Protein AF-A0A8S3FNJ9-F1 (afdb_monomer)

Radius of gyration: 20.3 Å; Cα contacts (8 Å, |Δi|>4): 92; chains: 1; bounding box: 41×47×55 Å

Foldseek 3Di:
DVVLVVCVVPLPDAEEEEAADPVCVVVLVPRPSRDPVRHHYHYPVCVVVVLVVVCVVPPCSSVLVVLQDDQADPPDPDVPDDPVVVVVSVSSNHYDDDDDDDCCCVPVNDDPVVVD

Secondary structure (DSSP, 8-state):
-HHHHHHHH-TT---EEEESSGGGHHHHHTSTT--TTT-EEEEHHHHHHHHHHHHHHSTTHHHHHHHHTS--------TT--HHHHHHHHHHT------PPPTHHHHT--SHHHH-

pLDDT: mean 91.87, std 7.42, range [63.56, 98.06]

InterPro domains:
  IPR003929 Calcium-activated potassium channel BK, alpha subunit [PF03493] (39-107)
  IPR047871 Calcium-activated potassium channel slowpoke-like [PTHR10027] (1-116)

Organism: NCBI:txid392030

Sequence (116 aa):
MRVISIKNYHSDAKIIVQLLQYHNKMHLMNIPAWNNNTDEAVCIAELKLGLIAESCLNPGFSTMIANIFAMRSDTEDSPDRSMWLKEYLRGASLEMYTETLSNYFVHDLKNFSDAA

Structure (mmCIF, N/CA/C/O backbone):
data_AF-A0A8S3FNJ9-F1
#
_entry.id   AF-A0A8S3FNJ9-F1
#
loop_
_atom_site.group_PDB
_atom_site.id
_atom_site.type_symbol
_atom_site.label_atom_id
_atom_site.label_alt_id
_atom_site.label_comp_id
_atom_site.label_asym_id
_atom_site.label_entity_id
_atom_site.label_seq_id
_atom_site.pdbx_PDB_ins_code
_atom_site.Cartn_x
_atom_site.Cartn_y
_atom_site.Cartn_z
_atom_site.occupancy
_atom_site.B_iso_or_equiv
_atom_site.auth_seq_id
_atom_site.auth_comp_id
_atom_site.auth_asym_id
_atom_site.auth_atom_id
_atom_site.pdbx_PDB_model_num
ATOM 1 N N . MET A 1 1 ? -10.115 17.343 12.583 1.00 85.25 1 MET A N 1
ATOM 2 C CA . MET A 1 1 ? -11.531 17.537 12.980 1.00 85.25 1 MET A CA 1
ATOM 3 C C . MET A 1 1 ? -12.473 16.454 12.454 1.00 85.25 1 MET A C 1
ATOM 5 O O . MET A 1 1 ? -13.172 15.886 13.273 1.00 85.25 1 MET A O 1
ATOM 9 N N . ARG A 1 2 ? -12.472 16.092 11.156 1.00 96.00 2 ARG A N 1
ATOM 10 C CA . ARG A 1 2 ? -13.397 15.064 10.613 1.00 96.00 2 ARG A CA 1
ATOM 11 C C . ARG A 1 2 ? -13.290 13.686 11.284 1.00 96.00 2 ARG A C 1
ATOM 13 O O . ARG A 1 2 ? -14.311 13.101 11.614 1.00 96.00 2 ARG A O 1
ATOM 20 N N . VAL A 1 3 ? -12.067 13.207 11.531 1.00 96.44 3 VAL A N 1
ATOM 21 C CA . VAL A 1 3 ? -11.822 11.910 12.196 1.00 96.44 3 VAL A CA 1
ATOM 22 C C . VAL A 1 3 ? -12.489 11.853 13.575 1.00 96.44 3 VAL A C 1
ATOM 24 O O . VAL A 1 3 ? -13.174 10.887 13.878 1.00 96.44 3 VAL A O 1
ATOM 27 N N . ILE A 1 4 ? -12.360 12.923 14.368 1.00 96.19 4 ILE A N 1
ATOM 28 C CA . ILE A 1 4 ? -12.970 13.032 15.702 1.00 96.19 4 ILE A CA 1
ATOM 29 C C . ILE A 1 4 ? -14.494 12.942 15.599 1.00 96.19 4 ILE A C 1
ATOM 31 O O . ILE A 1 4 ? -15.112 12.186 16.335 1.00 96.19 4 ILE A O 1
ATOM 35 N N . SER A 1 5 ? -15.106 13.672 14.661 1.00 96.88 5 SER A N 1
ATOM 36 C CA . SER A 1 5 ? -16.560 13.644 14.469 1.00 96.88 5 SER A CA 1
ATOM 37 C C . SER A 1 5 ? -17.082 12.244 14.135 1.00 96.88 5 SER A C 1
ATOM 39 O O . SER A 1 5 ? -18.091 11.830 14.695 1.00 96.88 5 SER A O 1
ATOM 41 N N . ILE A 1 6 ? -16.385 11.506 13.262 1.00 96.62 6 ILE A N 1
ATOM 42 C CA . ILE A 1 6 ? -16.775 10.141 12.879 1.00 96.62 6 ILE A CA 1
ATOM 43 C C . ILE A 1 6 ? -16.609 9.188 14.066 1.00 96.62 6 ILE A C 1
ATOM 45 O O . ILE A 1 6 ? -17.551 8.481 14.405 1.00 96.62 6 ILE A O 1
ATOM 49 N N . LYS A 1 7 ? -15.452 9.213 14.739 1.00 95.62 7 LYS A N 1
ATOM 50 C CA . LYS A 1 7 ? -15.176 8.339 15.889 1.00 95.62 7 LYS A CA 1
ATOM 51 C C . LYS A 1 7 ? -16.072 8.618 17.097 1.00 95.62 7 LYS A C 1
ATOM 53 O O . LYS A 1 7 ? -16.379 7.693 17.837 1.00 95.62 7 LYS A O 1
ATOM 58 N N . ASN A 1 8 ? -16.523 9.860 17.278 1.00 95.88 8 ASN A N 1
ATOM 59 C CA . ASN A 1 8 ? -17.497 10.208 18.315 1.00 95.88 8 ASN A CA 1
ATOM 60 C C . ASN A 1 8 ? -18.901 9.667 18.010 1.00 95.88 8 ASN A C 1
ATOM 62 O O . ASN A 1 8 ? -19.651 9.395 18.940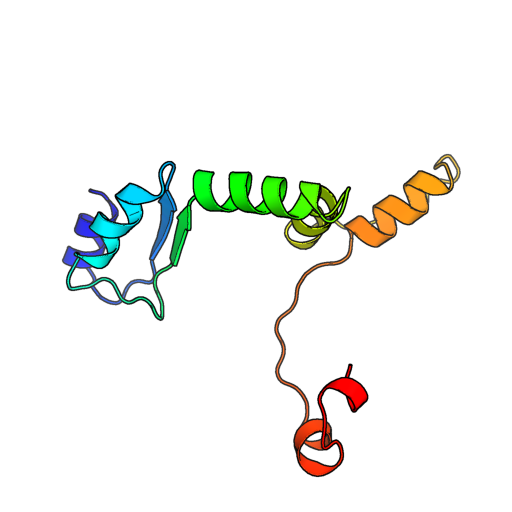 1.00 95.88 8 ASN A O 1
ATOM 66 N N . TYR A 1 9 ? -19.270 9.544 16.730 1.00 96.94 9 TYR A N 1
ATOM 67 C CA . TYR A 1 9 ? -20.551 8.958 16.329 1.00 96.94 9 TYR A CA 1
ATOM 68 C C . TYR A 1 9 ? -20.503 7.423 16.335 1.00 96.94 9 TYR A C 1
ATOM 70 O O . TYR A 1 9 ? -21.442 6.781 16.795 1.00 96.94 9 TYR A O 1
ATOM 78 N N . HIS A 1 10 ? -19.408 6.839 15.840 1.00 95.81 10 HIS A N 1
ATOM 79 C CA . HIS A 1 10 ? -19.196 5.395 15.778 1.00 95.81 10 HIS A CA 1
ATOM 80 C C . HIS A 1 10 ? -17.706 5.062 15.965 1.00 95.81 10 HIS A C 1
ATOM 82 O O . HIS A 1 10 ? -16.903 5.198 15.035 1.00 95.81 10 HIS A O 1
ATOM 88 N N . SER A 1 11 ? -17.330 4.612 17.166 1.00 94.44 11 SER A N 1
ATOM 89 C CA . SER A 1 11 ? -15.931 4.354 17.553 1.00 94.44 11 SER A CA 1
ATOM 90 C C . SER A 1 11 ? -15.255 3.278 16.705 1.00 94.44 11 SER A C 1
ATOM 92 O O . SER A 1 11 ? -14.079 3.402 16.361 1.00 94.44 11 SER A O 1
ATOM 94 N N . ASP A 1 12 ? -16.015 2.263 16.300 1.00 94.88 12 ASP A N 1
ATOM 95 C CA . ASP A 1 12 ? -15.468 1.048 15.687 1.00 94.88 12 ASP A CA 1
ATOM 96 C C . ASP A 1 12 ? -15.344 1.167 14.160 1.00 94.88 12 ASP A C 1
ATOM 98 O O . ASP A 1 12 ? -14.963 0.222 13.473 1.00 94.88 12 ASP A O 1
ATOM 102 N N . ALA A 1 13 ? -15.676 2.333 13.593 1.00 94.75 13 ALA A N 1
ATOM 103 C CA . ALA A 1 13 ? -15.559 2.555 12.157 1.00 94.75 13 ALA A CA 1
ATOM 104 C C . ALA A 1 13 ? -14.077 2.580 11.755 1.00 94.75 13 ALA A C 1
ATOM 106 O O . ALA A 1 13 ? -13.314 3.360 12.327 1.00 94.75 13 ALA A O 1
ATOM 107 N N . LYS A 1 14 ? -13.677 1.782 10.754 1.00 96.25 14 LYS A N 1
ATOM 108 C CA . LYS A 1 14 ? -12.325 1.843 10.173 1.00 96.25 14 LYS A CA 1
ATOM 109 C C . LYS A 1 14 ? -12.134 3.180 9.457 1.00 96.25 14 LYS A C 1
ATOM 111 O O . LYS A 1 14 ? -12.901 3.514 8.552 1.00 96.25 14 LYS A O 1
ATOM 116 N N . ILE A 1 15 ? -11.099 3.927 9.833 1.00 96.81 15 ILE A N 1
ATOM 117 C CA . ILE A 1 15 ? -10.761 5.207 9.203 1.00 96.81 15 ILE A CA 1
ATOM 118 C C . ILE A 1 15 ? -9.386 5.121 8.547 1.00 96.81 15 ILE A C 1
ATOM 120 O O . ILE A 1 15 ? -8.386 4.881 9.214 1.00 96.81 15 ILE A O 1
ATOM 124 N N . ILE A 1 16 ? -9.340 5.407 7.246 1.00 97.12 16 ILE A N 1
ATOM 125 C CA . ILE A 1 16 ? -8.101 5.677 6.512 1.00 97.12 16 ILE A CA 1
ATOM 126 C C . ILE A 1 16 ? -8.068 7.174 6.206 1.00 97.12 16 ILE A C 1
ATOM 128 O O . ILE A 1 16 ? -9.008 7.713 5.616 1.00 97.12 16 ILE A O 1
ATOM 132 N N . VAL A 1 17 ? -7.015 7.870 6.632 1.00 96.94 17 VAL A N 1
ATOM 133 C CA . VAL A 1 17 ? -6.900 9.326 6.481 1.00 96.94 17 VAL A CA 1
ATOM 134 C C . VAL A 1 17 ? -5.566 9.726 5.872 1.00 96.94 17 VAL A C 1
ATOM 136 O O . VAL A 1 17 ? -4.511 9.229 6.254 1.00 96.94 17 VAL A O 1
ATOM 139 N N . GLN A 1 18 ? -5.616 10.682 4.949 1.00 97.56 18 GLN A N 1
ATOM 140 C CA . GLN A 1 18 ? -4.431 11.287 4.363 1.00 97.56 18 GLN A CA 1
ATOM 141 C C . GLN A 1 18 ? -3.963 12.490 5.193 1.00 97.56 18 GLN A C 1
ATOM 143 O O . GLN A 1 18 ? -4.732 13.418 5.456 1.00 97.56 18 GLN A O 1
ATOM 148 N N . LEU A 1 19 ? -2.681 12.504 5.556 1.00 97.12 19 LEU A N 1
ATOM 149 C CA . LEU A 1 19 ? -2.020 13.615 6.241 1.00 97.12 19 LEU A CA 1
ATOM 150 C C . LEU A 1 19 ? -0.977 14.269 5.335 1.00 97.12 19 LEU A C 1
ATOM 152 O O . LEU A 1 19 ? -0.248 13.589 4.619 1.00 97.12 19 LEU A O 1
ATOM 156 N N . LEU A 1 20 ? -0.853 15.594 5.406 1.00 96.94 20 LEU A N 1
ATOM 157 C CA . LEU A 1 20 ? 0.179 16.321 4.655 1.00 96.94 20 LEU A CA 1
ATOM 158 C C . LEU A 1 20 ? 1.504 16.418 5.411 1.00 96.94 20 LEU A C 1
ATOM 160 O O . LEU A 1 20 ? 2.558 16.371 4.793 1.00 96.94 20 LEU A O 1
ATOM 164 N N . GLN A 1 21 ? 1.461 16.545 6.737 1.00 95.94 21 GLN A N 1
ATOM 165 C CA . GLN A 1 21 ? 2.643 16.721 7.580 1.00 95.94 21 GLN A CA 1
ATOM 166 C C . GLN A 1 21 ? 2.693 15.628 8.644 1.00 95.94 21 GLN A C 1
ATOM 168 O O . GLN A 1 21 ? 1.667 15.299 9.240 1.00 95.94 21 GLN A O 1
ATOM 173 N N . TYR A 1 22 ? 3.892 15.102 8.897 1.00 96.31 22 TYR A N 1
ATOM 174 C CA . TYR A 1 22 ? 4.098 13.969 9.799 1.00 96.31 22 TYR A CA 1
ATOM 175 C C . TYR A 1 22 ? 3.716 14.279 11.250 1.00 96.31 22 TYR A C 1
ATOM 177 O O . TYR A 1 22 ? 3.050 13.474 11.893 1.00 96.31 22 TYR A O 1
ATOM 185 N N . HIS A 1 23 ? 4.045 15.475 11.754 1.00 96.12 23 HIS A N 1
ATOM 186 C CA . HIS A 1 23 ? 3.739 15.845 13.140 1.00 96.12 23 HIS A CA 1
ATOM 187 C C . HIS A 1 23 ? 2.235 15.789 13.445 1.00 96.12 23 HIS A C 1
ATOM 189 O O . HIS A 1 23 ? 1.859 15.442 14.555 1.00 96.12 23 HIS A O 1
ATOM 195 N N . ASN A 1 24 ? 1.357 16.002 12.458 1.00 94.88 24 ASN A N 1
ATOM 196 C CA . ASN A 1 24 ? -0.092 15.925 12.667 1.00 94.88 24 ASN A CA 1
ATOM 197 C C . ASN A 1 24 ? -0.595 14.508 12.987 1.00 94.88 24 ASN A C 1
ATOM 199 O O . ASN A 1 24 ? -1.694 14.362 13.525 1.00 94.88 24 ASN A O 1
ATOM 203 N N . LYS A 1 25 ? 0.200 13.466 12.708 1.00 94.44 25 LYS A N 1
ATOM 204 C CA . LYS A 1 25 ? -0.112 12.070 13.053 1.00 94.44 25 LYS A CA 1
ATOM 205 C C . LYS A 1 25 ? -0.281 11.894 14.565 1.00 94.44 25 LYS A C 1
ATOM 207 O O . LYS A 1 25 ? -1.142 11.129 14.992 1.00 94.44 25 LYS A O 1
ATOM 212 N N . MET A 1 26 ? 0.442 12.677 15.375 1.00 94.94 26 MET A N 1
ATOM 213 C CA . MET A 1 26 ? 0.316 12.654 16.838 1.00 94.94 26 MET A CA 1
ATOM 214 C C . MET A 1 26 ? -1.091 13.023 17.320 1.00 94.94 26 MET A C 1
ATOM 216 O O . MET A 1 26 ? -1.580 12.461 18.293 1.00 94.94 26 MET A O 1
ATOM 220 N N . HIS A 1 27 ? -1.780 13.925 16.615 1.00 94.69 27 HIS A N 1
ATOM 221 C CA . HIS A 1 27 ? -3.133 14.330 16.987 1.00 94.69 27 HIS A CA 1
ATOM 222 C C . HIS A 1 27 ? -4.153 13.207 16.790 1.00 94.69 27 HIS A C 1
ATOM 224 O O . HIS A 1 27 ? -5.150 13.185 17.504 1.00 94.69 27 HIS A O 1
ATOM 230 N N . LEU A 1 28 ? -3.913 12.287 15.848 1.00 94.62 28 LEU A N 1
ATOM 231 C CA . LEU A 1 28 ? -4.769 11.117 15.640 1.00 94.62 28 LEU A CA 1
ATOM 232 C C . LEU A 1 28 ? -4.555 10.072 16.732 1.00 94.62 28 LEU A C 1
ATOM 234 O O . LEU A 1 28 ? -5.528 9.573 17.282 1.00 94.62 28 LEU A O 1
ATOM 238 N N . MET A 1 29 ? -3.295 9.818 17.101 1.00 92.31 29 MET A N 1
ATOM 239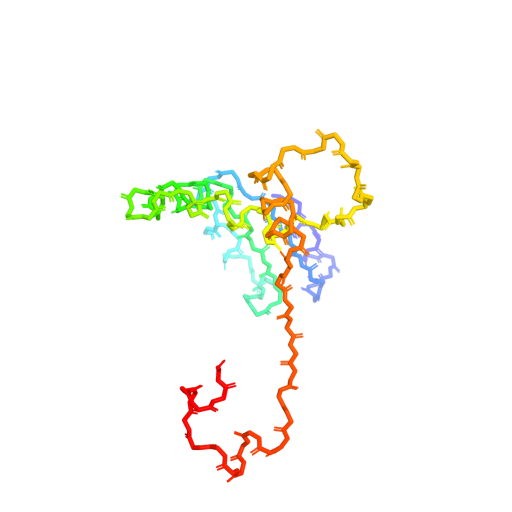 C CA . MET A 1 29 ? -2.941 8.864 18.161 1.00 92.31 29 MET A CA 1
ATOM 240 C C . MET A 1 29 ? -3.486 9.267 19.538 1.00 92.31 29 MET A C 1
ATOM 242 O O . MET A 1 29 ? -3.690 8.414 20.393 1.00 92.31 29 MET A O 1
ATOM 246 N N . ASN A 1 30 ? -3.757 10.557 19.745 1.00 94.75 30 ASN A N 1
ATOM 247 C CA . ASN A 1 30 ? -4.350 11.067 20.981 1.00 94.75 30 ASN A CA 1
ATOM 248 C C . ASN A 1 30 ? -5.886 10.945 21.028 1.00 94.75 30 ASN A C 1
ATOM 250 O O . ASN A 1 30 ? -6.484 11.286 22.048 1.00 94.75 30 ASN A O 1
ATOM 254 N N . ILE A 1 31 ? -6.551 10.515 19.949 1.00 95.00 31 ILE A N 1
ATOM 255 C CA . ILE A 1 31 ? -8.002 10.292 19.952 1.00 95.00 31 ILE A CA 1
ATOM 256 C C . ILE A 1 31 ? -8.274 8.962 20.677 1.00 95.00 31 ILE A C 1
ATOM 258 O O . ILE A 1 31 ? -7.800 7.933 20.206 1.00 95.00 31 ILE A O 1
ATOM 262 N N . PRO A 1 32 ? -9.073 8.924 21.762 1.00 94.19 32 PRO A N 1
ATOM 263 C CA . PRO A 1 32 ? -9.269 7.696 22.546 1.00 94.19 32 PRO A CA 1
ATOM 264 C C . PRO A 1 32 ? -9.855 6.519 21.753 1.00 94.19 32 PRO A C 1
ATOM 266 O O . PRO A 1 32 ? -9.559 5.367 22.039 1.00 94.19 32 PRO A O 1
ATOM 269 N N . ALA A 1 33 ? -10.691 6.814 20.756 1.00 94.88 33 ALA A N 1
ATOM 270 C CA . ALA A 1 33 ? -11.328 5.828 19.884 1.00 94.88 33 ALA A CA 1
ATOM 271 C C . ALA A 1 33 ? -10.496 5.480 18.630 1.00 94.88 33 ALA A C 1
ATOM 273 O O . ALA A 1 33 ? -10.997 4.810 17.727 1.00 94.88 33 ALA A O 1
ATOM 274 N N . TRP A 1 34 ? -9.259 5.972 18.522 1.00 95.19 34 TRP A N 1
ATOM 275 C CA . TRP A 1 34 ? -8.349 5.607 17.438 1.00 95.19 34 TRP A CA 1
ATOM 276 C C . TRP A 1 34 ? -7.659 4.280 17.752 1.00 95.19 34 TRP A C 1
ATOM 278 O O . TRP A 1 34 ? -7.016 4.136 18.792 1.00 95.19 34 TRP A O 1
ATOM 288 N N . ASN A 1 35 ? -7.765 3.317 16.839 1.00 94.06 35 ASN A N 1
ATOM 289 C CA . ASN A 1 35 ? -7.174 1.995 16.995 1.00 94.06 35 ASN A CA 1
ATOM 290 C C . ASN A 1 35 ? -6.109 1.756 15.920 1.00 94.06 35 ASN A C 1
ATOM 292 O O . ASN A 1 35 ? -6.432 1.597 14.748 1.00 94.06 35 ASN A O 1
ATOM 296 N N . ASN A 1 36 ? -4.841 1.651 16.328 1.00 89.25 36 ASN A N 1
ATOM 297 C CA . ASN A 1 36 ? -3.702 1.467 15.419 1.00 89.25 36 ASN A CA 1
ATOM 298 C C . ASN A 1 36 ? -3.714 0.139 14.643 1.00 89.25 36 ASN A C 1
ATOM 300 O O . ASN A 1 36 ? -2.978 0.011 13.670 1.00 89.25 36 ASN A O 1
ATOM 304 N N . ASN A 1 37 ? -4.516 -0.843 15.062 1.00 89.81 37 ASN A N 1
ATOM 305 C CA . ASN A 1 37 ? -4.631 -2.114 14.347 1.00 89.81 37 ASN A CA 1
ATOM 306 C C . ASN A 1 37 ? -5.605 -2.025 13.164 1.00 89.81 37 ASN A C 1
ATOM 308 O O . ASN A 1 37 ? -5.546 -2.856 12.262 1.00 89.81 37 ASN A O 1
ATOM 312 N N . THR A 1 38 ? -6.531 -1.062 13.184 1.00 91.94 38 THR A N 1
ATOM 313 C CA . THR A 1 38 ? -7.598 -0.950 12.179 1.00 91.94 38 THR A CA 1
ATOM 314 C C . THR A 1 38 ? -7.552 0.359 11.411 1.00 91.94 38 THR A C 1
ATOM 316 O O . THR A 1 38 ? -7.840 0.363 10.218 1.00 91.94 38 THR A O 1
ATOM 319 N N . ASP A 1 39 ? -7.234 1.462 12.082 1.00 96.12 39 ASP A N 1
ATOM 320 C CA . ASP A 1 39 ? -7.203 2.802 11.513 1.00 96.12 39 ASP A CA 1
ATOM 321 C C . ASP A 1 39 ? -5.815 3.129 10.958 1.00 96.12 39 ASP A C 1
ATOM 323 O O . ASP A 1 39 ? -4.789 2.860 11.583 1.00 96.12 39 ASP A O 1
ATOM 327 N N . GLU A 1 40 ? -5.780 3.763 9.789 1.00 96.00 40 GLU A N 1
ATOM 328 C CA . GLU A 1 40 ? -4.544 4.006 9.048 1.00 96.00 40 GLU A CA 1
ATOM 329 C C . GLU A 1 40 ? -4.387 5.495 8.722 1.00 96.00 40 GLU A C 1
ATOM 331 O O . GLU A 1 40 ? -5.279 6.151 8.178 1.00 96.00 40 GLU A O 1
ATOM 336 N N . ALA A 1 41 ? -3.219 6.051 9.045 1.00 96.25 41 ALA A N 1
ATOM 337 C CA . ALA A 1 41 ? -2.863 7.432 8.738 1.00 96.25 41 ALA A CA 1
ATOM 338 C C . ALA A 1 41 ? -1.757 7.466 7.679 1.00 96.25 41 ALA A C 1
ATOM 340 O O . ALA A 1 41 ? -0.574 7.303 7.988 1.00 96.25 41 ALA A O 1
ATOM 341 N N . VAL A 1 42 ? -2.148 7.712 6.431 1.00 96.62 42 VAL A N 1
ATOM 342 C CA . VAL A 1 42 ? -1.251 7.785 5.275 1.00 96.62 42 VAL A CA 1
ATOM 343 C C . VAL A 1 42 ? -0.665 9.193 5.185 1.00 96.62 42 VAL A C 1
ATOM 345 O O . VAL A 1 42 ? -1.327 10.135 4.744 1.00 96.62 42 VAL A O 1
ATOM 348 N N . CYS A 1 43 ? 0.581 9.376 5.625 1.00 97.44 43 CYS A N 1
ATOM 349 C CA . CYS A 1 43 ? 1.249 10.673 5.549 1.00 97.44 43 CYS A CA 1
ATOM 350 C C . CYS A 1 43 ? 2.007 10.845 4.225 1.00 97.44 43 CYS A C 1
ATOM 352 O O . CYS A 1 43 ? 2.977 10.145 3.946 1.00 97.44 43 CYS A O 1
ATOM 354 N N . ILE A 1 44 ? 1.607 11.834 3.424 1.00 97.56 44 ILE A N 1
ATOM 355 C CA . ILE A 1 44 ? 2.200 12.098 2.108 1.00 97.56 44 ILE A CA 1
ATOM 356 C C . ILE A 1 44 ? 3.646 12.580 2.218 1.00 97.56 44 ILE A C 1
ATOM 358 O O . ILE A 1 44 ? 4.480 12.160 1.423 1.00 97.56 44 ILE A O 1
ATOM 362 N N . ALA A 1 45 ? 3.967 13.442 3.189 1.00 97.25 45 ALA A N 1
ATOM 363 C CA . ALA A 1 45 ? 5.346 13.889 3.383 1.00 97.25 45 ALA A CA 1
ATOM 364 C C . ALA A 1 45 ? 6.269 12.738 3.811 1.00 97.25 45 ALA A C 1
ATOM 366 O O . ALA A 1 45 ? 7.387 12.656 3.312 1.00 97.25 45 ALA A O 1
ATOM 367 N N . GLU A 1 46 ? 5.783 11.848 4.684 1.00 97.00 46 GLU A N 1
ATOM 368 C CA . GLU A 1 46 ? 6.502 10.646 5.132 1.00 97.00 46 GLU A CA 1
ATOM 369 C C . GLU A 1 46 ? 6.804 9.729 3.941 1.00 97.00 46 GLU A C 1
ATOM 371 O O . GLU A 1 46 ? 7.968 9.449 3.660 1.00 97.00 46 GLU A O 1
ATOM 376 N N . LEU A 1 47 ? 5.776 9.356 3.171 1.00 96.31 47 LEU A N 1
ATOM 377 C CA . LEU A 1 47 ? 5.931 8.481 2.008 1.00 96.31 47 LEU A CA 1
ATOM 378 C C . LEU A 1 47 ? 6.798 9.108 0.914 1.00 96.31 47 LEU A C 1
ATOM 380 O O . LEU A 1 47 ? 7.706 8.462 0.400 1.00 96.31 47 LEU A O 1
ATOM 384 N N . LYS A 1 48 ? 6.562 10.378 0.565 1.00 97.00 48 LYS A N 1
ATOM 385 C CA . LYS A 1 48 ? 7.322 11.061 -0.489 1.00 97.00 48 LYS A CA 1
ATOM 386 C C . LYS A 1 48 ? 8.808 11.130 -0.146 1.00 97.00 48 LYS A C 1
ATOM 388 O O . LYS A 1 48 ? 9.639 10.816 -0.994 1.00 97.00 48 LYS A O 1
ATOM 393 N N . LEU A 1 49 ? 9.146 11.577 1.064 1.00 97.44 49 LEU A N 1
ATOM 394 C CA . LEU A 1 49 ? 10.544 11.719 1.467 1.00 97.44 49 LEU A CA 1
ATOM 395 C C . LEU A 1 49 ? 11.207 10.356 1.682 1.00 97.44 49 LEU A C 1
ATOM 397 O O . LEU A 1 49 ? 12.359 10.206 1.290 1.00 97.44 49 LEU A O 1
ATOM 401 N N . GLY A 1 50 ? 10.481 9.364 2.207 1.00 97.12 50 GLY A N 1
ATOM 402 C CA . GLY A 1 50 ? 10.968 7.987 2.323 1.00 97.12 50 GLY A CA 1
ATOM 403 C C . GLY A 1 50 ? 11.305 7.372 0.963 1.00 97.12 50 GLY A C 1
ATOM 404 O O . GLY A 1 50 ? 12.411 6.881 0.769 1.00 97.12 50 GLY A O 1
ATOM 405 N N . LEU A 1 51 ? 10.411 7.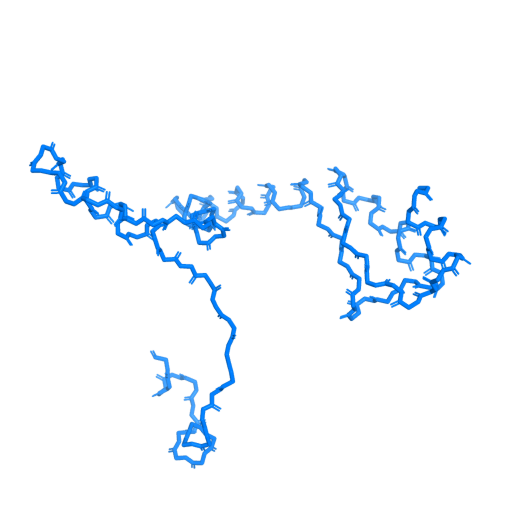489 -0.025 1.00 97.00 51 LEU A N 1
ATOM 406 C CA . LEU A 1 51 ? 10.656 6.977 -1.381 1.00 97.00 51 LEU A CA 1
ATOM 407 C C . LEU A 1 51 ? 11.829 7.680 -2.081 1.00 97.00 51 LEU A C 1
ATOM 409 O O . LEU A 1 51 ? 12.570 7.038 -2.828 1.00 97.00 51 LEU A O 1
ATOM 413 N N . ILE A 1 52 ? 12.012 8.985 -1.849 1.00 97.62 52 ILE A N 1
ATOM 414 C CA . ILE A 1 52 ? 13.178 9.724 -2.354 1.00 97.62 52 ILE A CA 1
ATOM 415 C C . ILE A 1 52 ? 14.454 9.233 -1.666 1.00 97.62 52 ILE A C 1
ATOM 417 O O . ILE A 1 52 ? 15.436 8.976 -2.354 1.00 97.62 52 ILE A O 1
ATOM 421 N N . ALA A 1 53 ? 14.433 9.072 -0.341 1.00 98.06 53 ALA A N 1
ATOM 422 C CA . ALA A 1 53 ? 15.584 8.601 0.423 1.00 98.06 53 ALA A CA 1
ATOM 423 C C . ALA A 1 53 ? 16.034 7.205 -0.035 1.00 98.06 53 ALA A C 1
ATOM 425 O O . ALA A 1 53 ? 17.213 7.013 -0.321 1.00 98.06 53 ALA A O 1
ATOM 426 N N . GLU A 1 54 ? 15.101 6.268 -0.216 1.00 98.06 54 GLU A N 1
ATOM 427 C CA . GLU A 1 54 ? 15.413 4.940 -0.759 1.00 98.06 54 GLU A CA 1
ATOM 428 C C . GLU A 1 54 ? 15.915 5.005 -2.206 1.00 98.06 54 GLU A C 1
ATOM 430 O O . GLU A 1 54 ? 16.825 4.272 -2.590 1.00 98.06 54 GLU A O 1
ATOM 435 N N . SER A 1 55 ? 15.396 5.939 -3.011 1.00 97.69 55 SER A N 1
ATOM 436 C CA . SER A 1 55 ? 15.888 6.152 -4.378 1.00 97.69 55 SER A CA 1
ATOM 437 C C . SER A 1 55 ? 17.324 6.690 -4.430 1.00 97.69 55 SER A C 1
ATOM 439 O O . SER A 1 55 ? 17.993 6.502 -5.445 1.00 97.69 55 SER A O 1
ATOM 441 N N . CYS A 1 56 ? 17.816 7.335 -3.364 1.00 97.50 56 CYS A N 1
ATOM 442 C CA . CYS A 1 56 ? 19.221 7.741 -3.257 1.00 97.50 56 CYS A CA 1
ATOM 443 C C . CYS A 1 56 ? 20.163 6.538 -3.093 1.00 97.50 56 CYS A C 1
ATOM 445 O O . CYS A 1 56 ? 21.319 6.625 -3.500 1.00 97.50 56 CYS A O 1
ATOM 447 N N . LEU A 1 57 ? 19.685 5.438 -2.500 1.00 97.81 57 LEU A N 1
ATOM 448 C CA . LEU A 1 57 ? 20.437 4.187 -2.370 1.00 97.81 57 LEU A CA 1
ATOM 449 C C . LEU A 1 57 ? 20.259 3.306 -3.612 1.00 97.81 57 LEU A C 1
ATOM 451 O O . LEU A 1 57 ? 21.223 2.728 -4.106 1.00 97.81 57 LEU A O 1
ATOM 455 N N . ASN A 1 58 ? 19.029 3.244 -4.127 1.00 97.56 58 ASN A N 1
ATOM 456 C CA . ASN A 1 58 ? 18.622 2.380 -5.230 1.00 97.56 58 ASN A CA 1
ATOM 457 C C . ASN A 1 58 ? 17.893 3.201 -6.315 1.00 97.56 58 ASN A C 1
ATOM 459 O O . ASN A 1 58 ? 16.670 3.375 -6.247 1.00 97.56 58 ASN A O 1
ATOM 463 N N . PRO A 1 59 ? 18.604 3.718 -7.334 1.00 97.06 59 PRO A N 1
ATOM 464 C CA . PRO A 1 59 ? 17.993 4.519 -8.391 1.00 97.06 59 PRO A CA 1
ATOM 465 C C . PRO A 1 59 ? 16.840 3.781 -9.086 1.00 97.06 59 PRO A C 1
ATOM 467 O O . PRO A 1 59 ? 16.990 2.649 -9.534 1.00 97.06 59 PRO A O 1
ATOM 470 N N . GLY A 1 60 ? 15.679 4.434 -9.185 1.00 94.62 60 GLY A N 1
ATOM 471 C CA . GLY A 1 60 ? 14.464 3.852 -9.773 1.00 94.62 60 GLY A CA 1
ATOM 472 C C . GLY A 1 60 ? 13.526 3.152 -8.781 1.00 94.62 60 GLY A C 1
ATOM 473 O O . GLY A 1 60 ? 12.406 2.814 -9.165 1.00 94.62 60 GLY A O 1
ATOM 474 N N . PHE A 1 61 ? 13.916 3.007 -7.507 1.00 96.56 61 PHE A N 1
ATOM 475 C CA . PHE A 1 61 ? 13.088 2.374 -6.471 1.00 96.56 61 PHE A CA 1
ATOM 476 C C . PHE A 1 61 ? 11.713 3.036 -6.310 1.00 96.56 61 PHE A C 1
ATOM 478 O O . PHE A 1 61 ? 10.693 2.351 -6.287 1.00 96.56 61 PHE A O 1
ATOM 485 N N . SER A 1 62 ? 11.658 4.370 -6.263 1.00 97.00 62 SER A N 1
ATOM 486 C CA . SER A 1 62 ? 10.387 5.105 -6.165 1.00 97.00 62 SER A CA 1
ATOM 487 C C . SER A 1 62 ? 9.427 4.799 -7.316 1.00 97.00 62 SER A C 1
ATOM 489 O O . SER A 1 62 ? 8.244 4.579 -7.068 1.00 97.00 62 SER A O 1
ATOM 491 N N . THR A 1 63 ? 9.920 4.740 -8.556 1.00 96.00 63 THR A N 1
ATOM 492 C CA . THR A 1 63 ? 9.112 4.390 -9.734 1.00 96.00 63 THR A CA 1
ATOM 493 C C . THR A 1 63 ? 8.623 2.947 -9.668 1.00 96.00 63 THR A C 1
ATOM 495 O O . THR A 1 63 ? 7.458 2.688 -9.960 1.00 96.00 63 THR A O 1
ATOM 498 N N . MET A 1 64 ? 9.488 2.018 -9.250 1.00 95.56 64 MET A N 1
ATOM 499 C CA . MET A 1 64 ? 9.124 0.612 -9.066 1.00 95.56 64 MET A CA 1
ATOM 500 C C . MET A 1 64 ? 7.988 0.467 -8.046 1.00 95.56 64 MET A C 1
ATOM 502 O O . MET A 1 64 ? 6.947 -0.099 -8.368 1.00 95.56 64 MET A O 1
ATOM 506 N N . ILE A 1 65 ? 8.140 1.046 -6.851 1.00 96.06 65 ILE A N 1
ATOM 507 C CA . ILE A 1 65 ? 7.112 1.001 -5.801 1.00 96.06 65 ILE A CA 1
ATOM 508 C C . ILE A 1 65 ? 5.817 1.695 -6.243 1.00 96.06 65 ILE A C 1
ATOM 510 O O . ILE A 1 65 ? 4.727 1.181 -5.999 1.00 96.06 65 ILE A O 1
ATOM 514 N N . ALA A 1 66 ? 5.913 2.842 -6.920 1.00 94.44 66 ALA A N 1
ATOM 515 C CA . ALA A 1 66 ? 4.739 3.554 -7.418 1.00 94.44 66 ALA A CA 1
ATOM 516 C C . ALA A 1 66 ? 3.945 2.734 -8.446 1.00 94.44 66 ALA A C 1
ATOM 518 O O . ALA A 1 66 ? 2.719 2.816 -8.461 1.00 94.44 66 ALA A O 1
ATOM 519 N N . ASN A 1 67 ? 4.626 1.948 -9.286 1.00 94.88 67 ASN A N 1
ATOM 520 C CA . ASN A 1 67 ? 3.964 1.050 -10.227 1.00 94.88 67 ASN A CA 1
ATOM 521 C C . ASN A 1 67 ? 3.299 -0.135 -9.509 1.00 94.88 67 ASN A C 1
ATOM 523 O O . ASN A 1 67 ? 2.158 -0.430 -9.824 1.00 94.88 67 ASN A O 1
ATOM 527 N N . ILE A 1 68 ? 3.938 -0.724 -8.491 1.00 94.25 68 ILE A N 1
ATOM 528 C CA . ILE A 1 68 ? 3.382 -1.861 -7.729 1.00 94.25 68 ILE A CA 1
ATOM 529 C C . ILE A 1 68 ? 2.047 -1.525 -7.039 1.00 94.25 68 ILE A C 1
ATOM 531 O O . ILE A 1 68 ? 1.176 -2.383 -6.904 1.00 94.25 68 ILE A O 1
ATOM 535 N N . PHE A 1 69 ? 1.869 -0.278 -6.594 1.00 90.94 69 PHE A N 1
ATOM 536 C CA . PHE A 1 69 ? 0.608 0.178 -5.993 1.00 90.94 69 PHE A CA 1
ATOM 537 C C . PHE A 1 69 ? -0.426 0.667 -7.015 1.00 90.94 69 PHE A C 1
ATOM 539 O O . PHE A 1 69 ? -1.586 0.886 -6.658 1.00 90.94 69 PHE A O 1
ATOM 546 N N . ALA A 1 70 ? -0.026 0.885 -8.268 1.00 90.25 70 ALA A N 1
ATOM 547 C CA . ALA A 1 70 ? -0.916 1.358 -9.313 1.00 90.25 70 ALA A CA 1
ATOM 548 C C . ALA A 1 70 ? -1.466 0.164 -10.094 1.00 90.25 70 ALA A C 1
ATOM 550 O O . ALA A 1 70 ? -0.738 -0.479 -10.835 1.00 90.25 70 ALA A O 1
ATOM 551 N N . MET A 1 71 ? -2.774 -0.074 -9.994 1.00 90.12 71 MET A N 1
ATOM 552 C CA . MET A 1 71 ? -3.446 -1.077 -10.822 1.00 90.12 71 MET A CA 1
ATOM 553 C C . MET A 1 71 ? -3.306 -0.691 -12.299 1.00 90.12 71 MET A C 1
ATOM 555 O O . MET A 1 71 ? -3.870 0.319 -12.741 1.00 90.12 71 MET A O 1
ATOM 559 N N . ARG A 1 72 ? -2.522 -1.463 -13.053 1.00 87.25 72 ARG A N 1
ATOM 560 C CA . ARG A 1 72 ? -2.245 -1.232 -14.474 1.00 87.25 72 ARG A CA 1
ATOM 561 C C . ARG A 1 72 ? -2.212 -2.569 -15.189 1.00 87.25 72 ARG A C 1
ATOM 563 O O . ARG A 1 72 ? -1.403 -3.424 -14.871 1.00 87.25 72 ARG A O 1
ATOM 570 N N . SER A 1 73 ? -3.046 -2.724 -16.204 1.00 83.00 73 SER A N 1
ATOM 571 C CA . SER A 1 73 ? -2.983 -3.877 -17.091 1.00 83.00 73 SER A CA 1
ATOM 572 C C . SER A 1 73 ? -2.086 -3.577 -18.288 1.00 83.00 73 SER A C 1
ATOM 574 O O . SER A 1 73 ? -2.174 -2.503 -18.889 1.00 83.00 73 SER A O 1
ATOM 576 N N . ASP A 1 74 ? -1.250 -4.540 -18.673 1.00 78.88 74 ASP A N 1
ATOM 577 C CA . ASP A 1 74 ? -0.596 -4.499 -19.979 1.00 78.88 74 ASP A CA 1
ATOM 578 C C . ASP A 1 74 ? -1.596 -4.959 -21.044 1.00 78.88 74 ASP A C 1
ATOM 580 O O . ASP A 1 74 ? -1.750 -6.145 -21.335 1.00 78.88 74 ASP A O 1
ATOM 584 N N . THR A 1 75 ? -2.369 -4.010 -21.567 1.00 66.06 75 THR A N 1
ATOM 585 C CA . THR A 1 75 ? -3.280 -4.268 -22.680 1.00 66.06 75 THR A CA 1
ATOM 586 C C . THR A 1 75 ? -2.564 -3.985 -23.997 1.00 66.06 75 THR A C 1
ATOM 588 O O . THR A 1 75 ? -2.148 -2.853 -24.257 1.00 66.06 75 THR A O 1
ATOM 591 N N . GLU A 1 76 ? -2.481 -5.030 -24.820 1.00 63.56 76 GLU A N 1
ATOM 592 C CA . GLU A 1 76 ? -2.083 -5.059 -26.233 1.00 63.56 76 GLU A CA 1
ATOM 593 C C . GLU A 1 76 ? -0.582 -4.936 -26.533 1.00 63.56 76 GLU A C 1
ATOM 595 O O . GLU A 1 76 ? 0.010 -3.861 -26.480 1.00 63.56 76 GLU A O 1
ATOM 600 N N . ASP A 1 77 ? 0.008 -6.039 -27.002 1.00 67.38 77 ASP A N 1
ATOM 601 C CA . ASP A 1 77 ? 1.273 -6.045 -27.735 1.00 67.38 77 ASP A CA 1
ATOM 602 C C . ASP A 1 77 ? 1.105 -5.300 -29.066 1.00 67.38 77 ASP A C 1
ATOM 604 O O . ASP A 1 77 ? 0.912 -5.899 -30.127 1.00 67.38 77 ASP A O 1
ATOM 608 N N . SER A 1 78 ? 1.168 -3.967 -29.039 1.00 70.81 78 SER A N 1
ATOM 609 C CA . SER A 1 78 ? 1.269 -3.226 -30.287 1.00 70.81 78 SER A CA 1
ATOM 610 C C . SER A 1 78 ? 2.653 -3.487 -30.906 1.00 70.81 78 SER A C 1
ATOM 612 O O . SER A 1 78 ? 3.682 -3.365 -30.223 1.00 70.81 78 SER A O 1
ATOM 614 N N . PRO A 1 79 ? 2.715 -3.868 -32.197 1.00 71.25 79 PRO A N 1
ATOM 615 C CA . PRO A 1 79 ? 3.975 -4.206 -32.860 1.00 71.25 79 PRO A CA 1
ATOM 616 C C . PRO A 1 79 ? 4.954 -3.021 -32.902 1.00 71.25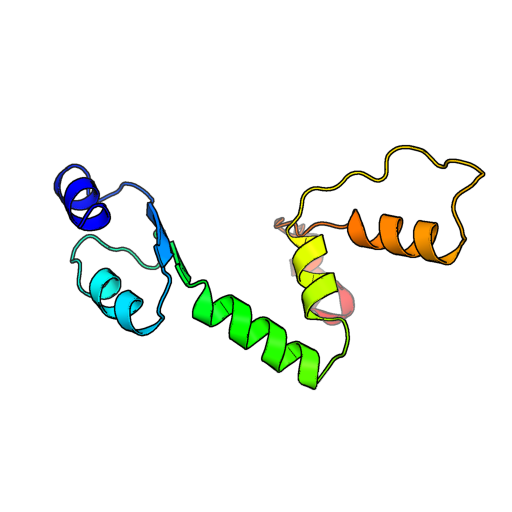 79 PRO A C 1
ATOM 618 O O . PRO A 1 79 ? 6.159 -3.241 -32.978 1.00 71.25 79 PRO A O 1
ATOM 621 N N . ASP A 1 80 ? 4.448 -1.794 -32.745 1.00 79.75 80 ASP A N 1
ATOM 622 C CA . ASP A 1 80 ? 5.218 -0.545 -32.754 1.00 79.75 80 ASP A CA 1
ATOM 623 C C . ASP A 1 80 ? 5.912 -0.206 -31.420 1.00 79.75 80 ASP A C 1
ATOM 625 O O . ASP A 1 80 ? 6.666 0.769 -31.346 1.00 79.75 80 ASP A O 1
ATOM 629 N N . ARG A 1 81 ? 5.695 -0.972 -30.340 1.00 84.50 81 ARG A N 1
ATOM 630 C CA . ARG A 1 81 ? 6.387 -0.714 -29.063 1.00 84.50 81 ARG A CA 1
ATOM 631 C C . ARG A 1 81 ? 7.873 -1.059 -29.171 1.00 84.50 81 ARG A C 1
ATOM 633 O O . ARG A 1 81 ? 8.249 -2.169 -29.552 1.00 84.50 81 ARG A O 1
ATOM 640 N N . SER A 1 82 ? 8.724 -0.138 -28.726 1.00 91.06 82 SER A N 1
ATOM 641 C CA . SER A 1 82 ? 10.145 -0.409 -28.507 1.00 91.06 82 SER A CA 1
ATOM 642 C C . SER A 1 82 ? 10.344 -1.491 -27.438 1.00 91.06 82 SER A C 1
ATOM 644 O O . SER A 1 82 ? 9.560 -1.611 -26.496 1.00 91.06 82 SER A O 1
ATOM 646 N N . MET A 1 83 ? 11.433 -2.259 -27.543 1.00 91.56 83 MET A N 1
ATOM 647 C CA . MET A 1 83 ? 11.727 -3.362 -26.615 1.00 91.56 83 MET A CA 1
ATOM 648 C C . MET A 1 83 ? 11.784 -2.909 -25.147 1.00 91.56 83 MET A C 1
ATOM 650 O O . MET A 1 83 ? 11.204 -3.557 -24.284 1.00 91.56 83 MET A O 1
ATOM 654 N N . TRP A 1 84 ? 12.415 -1.763 -24.862 1.00 94.12 84 TRP A N 1
ATOM 655 C CA . TRP A 1 84 ? 12.501 -1.231 -23.496 1.00 94.12 84 TRP A CA 1
ATOM 656 C C . TRP A 1 84 ? 11.122 -0.918 -22.900 1.00 94.12 84 TRP A C 1
ATOM 658 O O . TRP A 1 84 ? 10.912 -1.104 -21.705 1.00 94.12 84 TRP A O 1
ATOM 668 N N . LEU A 1 85 ? 10.184 -0.450 -23.732 1.00 91.44 85 LEU A N 1
ATOM 669 C CA . LEU A 1 85 ? 8.846 -0.076 -23.292 1.00 91.44 85 LEU A CA 1
ATOM 670 C C . LEU A 1 85 ? 8.010 -1.321 -23.000 1.00 91.44 85 LEU A C 1
ATOM 672 O O . LEU A 1 85 ? 7.286 -1.330 -22.012 1.00 91.44 85 LEU A O 1
ATOM 676 N N . LYS A 1 86 ? 8.155 -2.378 -23.809 1.00 90.69 86 LYS A N 1
ATOM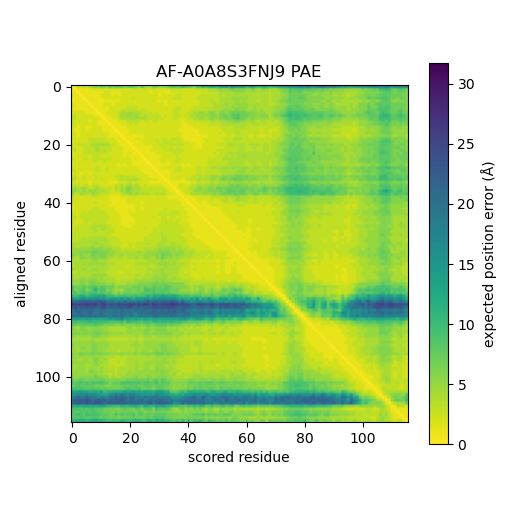 677 C CA . LYS A 1 86 ? 7.522 -3.680 -23.542 1.00 90.69 86 LYS A CA 1
ATOM 678 C C . LYS A 1 86 ? 7.952 -4.235 -22.182 1.00 90.69 86 LYS A C 1
ATOM 680 O O . LYS A 1 86 ? 7.105 -4.548 -21.355 1.00 90.69 86 LYS A O 1
ATOM 685 N N . GLU A 1 87 ? 9.258 -4.264 -21.908 1.00 91.56 87 GLU A N 1
ATOM 686 C CA . GLU A 1 87 ? 9.775 -4.748 -20.618 1.00 91.56 87 GLU A CA 1
ATOM 687 C C . GLU A 1 87 ? 9.345 -3.867 -19.438 1.00 91.56 87 GLU A C 1
ATOM 689 O O . GLU A 1 87 ? 8.981 -4.378 -18.378 1.00 91.56 87 GLU A O 1
ATOM 694 N N . TYR A 1 88 ? 9.339 -2.543 -19.620 1.00 93.06 88 TYR A N 1
ATOM 695 C CA . TYR A 1 88 ? 8.860 -1.620 -18.595 1.00 93.06 88 TYR A CA 1
ATOM 696 C C . TYR A 1 88 ? 7.374 -1.830 -18.276 1.00 93.06 88 TYR A C 1
ATOM 698 O O . TYR A 1 88 ? 7.015 -1.885 -17.103 1.00 93.06 88 TYR A O 1
ATOM 706 N N . LEU A 1 89 ? 6.515 -1.952 -19.295 1.00 91.69 89 LEU A N 1
ATOM 707 C CA . LEU A 1 89 ? 5.071 -2.137 -19.113 1.00 91.69 89 LEU A CA 1
ATOM 708 C C . LEU A 1 89 ? 4.750 -3.479 -18.455 1.00 91.69 89 LEU A C 1
ATOM 710 O O . LEU A 1 89 ? 3.944 -3.502 -17.530 1.00 91.69 89 LEU A O 1
ATOM 714 N N . ARG A 1 90 ? 5.466 -4.544 -18.834 1.00 90.75 90 ARG A N 1
ATOM 715 C CA . ARG A 1 90 ? 5.389 -5.852 -18.169 1.00 90.75 90 ARG A CA 1
ATOM 716 C C . ARG A 1 90 ? 5.725 -5.771 -16.678 1.00 90.75 90 ARG A C 1
ATOM 718 O O . ARG A 1 90 ? 5.064 -6.400 -15.863 1.00 90.75 90 ARG A O 1
ATOM 725 N N . GLY A 1 91 ? 6.756 -5.013 -16.303 1.00 92.38 91 GLY A N 1
ATOM 726 C CA . GLY A 1 91 ? 7.088 -4.788 -14.891 1.00 92.38 91 GLY A CA 1
ATOM 727 C C . GLY A 1 91 ? 6.084 -3.874 -14.182 1.00 92.38 91 GLY A C 1
ATOM 728 O O . GLY A 1 91 ? 5.793 -4.063 -13.005 1.00 92.38 91 GLY A O 1
ATOM 729 N N . ALA A 1 92 ? 5.540 -2.888 -14.896 1.00 92.94 92 ALA A N 1
ATOM 730 C CA . ALA A 1 92 ? 4.562 -1.950 -14.362 1.00 92.94 92 ALA A CA 1
ATOM 731 C C . ALA A 1 92 ? 3.169 -2.560 -14.153 1.00 92.94 92 ALA A C 1
ATOM 733 O O . ALA A 1 92 ? 2.361 -1.934 -13.473 1.00 92.94 92 ALA A O 1
ATOM 734 N N . SER A 1 93 ? 2.898 -3.732 -14.732 1.00 92.56 93 SER A N 1
ATOM 735 C CA . SER A 1 93 ? 1.668 -4.499 -14.528 1.00 92.56 93 SER A CA 1
ATOM 736 C C . SER A 1 93 ? 1.766 -5.526 -13.397 1.00 92.56 93 SER A C 1
ATOM 738 O O . SER A 1 93 ? 0.930 -6.417 -13.320 1.00 92.56 93 SER A O 1
ATOM 740 N N . LEU A 1 94 ? 2.828 -5.490 -12.586 1.00 93.38 94 LEU A N 1
ATOM 741 C CA . LEU A 1 94 ? 2.955 -6.333 -11.399 1.00 93.38 94 LEU A CA 1
ATOM 742 C C . LEU A 1 94 ? 2.415 -5.582 -10.183 1.00 93.38 94 LEU A C 1
ATOM 744 O O . LEU A 1 94 ? 2.851 -4.462 -9.921 1.00 93.38 94 LEU A O 1
ATOM 748 N N . GLU A 1 95 ? 1.539 -6.218 -9.407 1.00 95.19 95 GLU A N 1
ATOM 749 C CA . GLU A 1 95 ? 0.981 -5.643 -8.180 1.00 95.19 95 GLU A CA 1
ATOM 750 C C . GLU A 1 95 ? 1.371 -6.403 -6.902 1.00 95.19 95 GLU A C 1
ATOM 752 O O . GLU A 1 95 ? 1.823 -7.550 -6.918 1.00 95.19 95 GLU A O 1
ATOM 757 N N . MET A 1 96 ? 1.185 -5.739 -5.756 1.00 94.19 96 MET A N 1
ATOM 758 C CA . MET A 1 96 ? 1.354 -6.347 -4.437 1.00 94.19 96 MET A CA 1
ATOM 759 C C . MET A 1 96 ? 0.071 -7.057 -4.003 1.00 94.19 96 MET A C 1
ATOM 761 O O . MET A 1 96 ?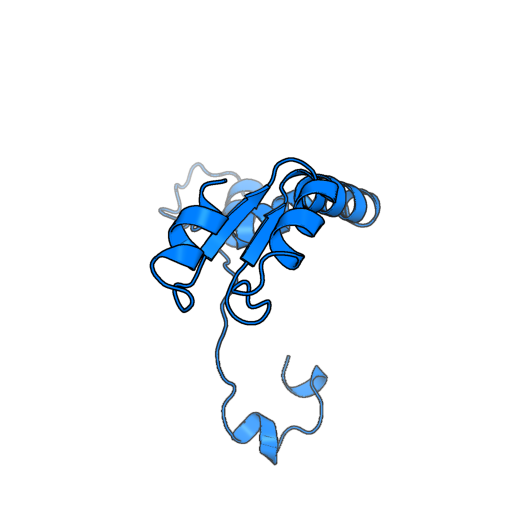 -0.991 -6.441 -3.918 1.00 94.19 96 MET A O 1
ATOM 765 N N . TYR A 1 97 ? 0.203 -8.333 -3.648 1.00 94.81 97 TYR A N 1
ATOM 766 C CA . TYR A 1 97 ? -0.884 -9.160 -3.135 1.00 94.81 97 TYR A CA 1
ATOM 767 C C . TYR A 1 97 ? -0.539 -9.724 -1.759 1.00 94.81 97 TYR A C 1
ATOM 769 O O . TYR A 1 97 ? 0.625 -9.961 -1.435 1.00 94.81 97 TYR A O 1
ATOM 777 N N . THR A 1 98 ? -1.568 -9.952 -0.951 1.00 95.50 98 THR A N 1
ATOM 778 C CA . THR A 1 98 ? -1.461 -10.595 0.360 1.00 95.50 98 THR A CA 1
ATOM 779 C C . THR A 1 98 ? -2.260 -11.882 0.330 1.00 95.50 98 THR A C 1
ATOM 781 O O . THR A 1 98 ? -3.461 -11.814 0.090 1.00 95.50 98 THR A O 1
ATOM 784 N N . GLU A 1 99 ? -1.620 -13.016 0.606 1.00 95.31 99 GLU A N 1
ATOM 785 C CA . GLU A 1 99 ? -2.286 -14.318 0.640 1.00 95.31 99 GLU A CA 1
ATOM 786 C C . GLU A 1 99 ? -1.720 -15.198 1.760 1.00 95.31 99 GLU A C 1
ATOM 788 O O . GLU A 1 99 ? -0.585 -15.008 2.204 1.00 95.31 99 GLU A O 1
ATOM 793 N N . THR A 1 100 ? -2.517 -16.153 2.247 1.00 93.94 100 THR A N 1
ATOM 794 C CA . THR A 1 100 ? -2.060 -17.117 3.261 1.00 93.94 100 THR A CA 1
ATOM 795 C C . THR A 1 100 ? -1.378 -18.301 2.579 1.00 93.94 100 THR A C 1
ATOM 797 O O . THR A 1 100 ? -1.958 -18.929 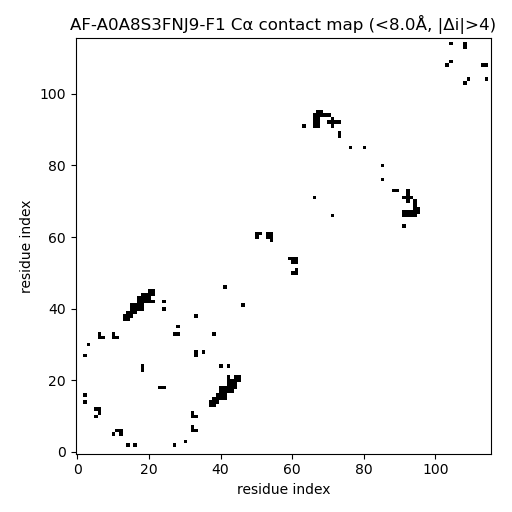1.696 1.00 93.94 100 THR A O 1
ATOM 800 N N . LEU A 1 101 ? -0.151 -18.629 2.996 1.00 91.38 101 LEU A N 1
ATOM 801 C CA . LEU A 1 101 ? 0.575 -19.786 2.467 1.00 91.38 101 LEU A CA 1
ATOM 802 C C . LEU A 1 101 ? -0.107 -21.106 2.850 1.00 91.38 101 LEU A C 1
ATOM 804 O O . LEU A 1 101 ? -0.743 -21.223 3.897 1.00 91.38 101 LEU A O 1
ATOM 808 N N . SER A 1 102 ? 0.057 -22.124 2.003 1.00 91.62 102 SER A N 1
ATOM 809 C CA . SER A 1 102 ? -0.484 -23.458 2.277 1.00 91.62 102 SER A CA 1
ATOM 810 C C . SER A 1 102 ? 0.263 -24.165 3.417 1.00 91.62 102 SER A C 1
ATOM 812 O O . SER A 1 102 ? 1.429 -23.879 3.691 1.00 91.62 102 SER A O 1
ATOM 814 N N . ASN A 1 103 ? -0.380 -25.165 4.031 1.00 90.62 103 ASN A N 1
ATOM 815 C CA . ASN A 1 103 ? 0.202 -25.948 5.131 1.00 90.62 103 ASN A CA 1
ATOM 816 C C . ASN A 1 103 ? 1.518 -26.660 4.759 1.00 90.62 103 ASN A C 1
ATOM 818 O O . ASN A 1 103 ? 2.313 -26.958 5.647 1.00 90.62 103 ASN A O 1
ATOM 822 N N . TYR A 1 104 ? 1.782 -26.905 3.469 1.00 89.44 104 TYR A N 1
ATOM 823 C CA . TYR A 1 104 ? 3.052 -27.479 3.005 1.00 89.44 104 TYR A CA 1
ATOM 824 C C . TYR A 1 104 ? 4.254 -26.629 3.444 1.00 89.44 104 TYR A C 1
ATOM 826 O O . TYR A 1 104 ? 5.236 -27.150 3.969 1.00 89.44 104 TYR A O 1
ATOM 834 N N . PHE A 1 105 ? 4.129 -25.303 3.331 1.00 88.69 105 PHE A N 1
ATOM 835 C CA . PHE A 1 105 ? 5.179 -24.348 3.693 1.00 88.69 105 PHE A CA 1
ATOM 836 C C . PHE A 1 105 ? 5.401 -24.220 5.206 1.00 88.69 105 PHE A C 1
ATOM 838 O O . PHE A 1 105 ? 6.378 -23.612 5.625 1.00 88.69 105 PHE A O 1
ATOM 845 N N . VAL A 1 106 ? 4.507 -24.778 6.027 1.00 84.31 106 VAL A N 1
ATOM 846 C CA . VAL A 1 106 ? 4.631 -24.796 7.493 1.00 84.31 106 VAL A CA 1
ATOM 847 C C . VAL A 1 106 ? 5.282 -26.093 7.975 1.00 84.31 106 VAL A C 1
ATOM 849 O O 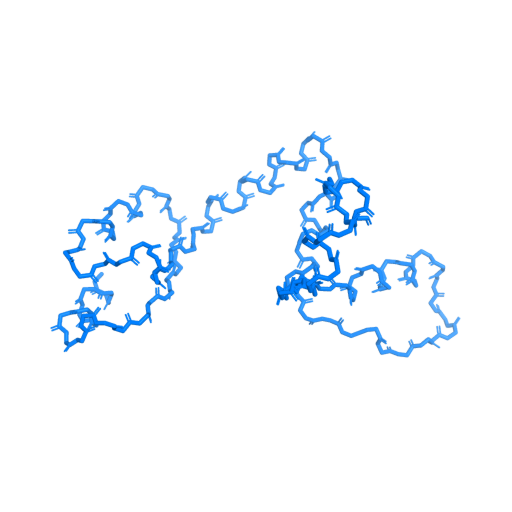. VAL A 1 106 ? 5.992 -26.094 8.979 1.00 84.31 106 VAL A O 1
ATOM 852 N N . HIS A 1 107 ? 5.018 -27.207 7.288 1.00 76.81 107 HIS A N 1
ATOM 853 C CA . HIS A 1 107 ? 5.428 -28.537 7.737 1.00 76.81 107 HIS A CA 1
ATOM 854 C C . HIS A 1 107 ? 6.726 -29.030 7.095 1.00 76.81 107 HIS A C 1
ATOM 856 O O . HIS A 1 107 ? 7.570 -29.584 7.800 1.00 76.81 107 HIS A O 1
ATOM 862 N N . ASP A 1 108 ? 6.892 -28.818 5.789 1.00 75.44 108 ASP A N 1
ATOM 863 C CA . ASP A 1 108 ? 7.983 -29.431 5.023 1.00 75.44 108 ASP A CA 1
ATOM 864 C C . ASP A 1 108 ? 9.112 -28.446 4.697 1.00 75.44 108 ASP A C 1
ATOM 866 O O . ASP A 1 108 ? 10.264 -28.853 4.529 1.00 75.44 108 ASP A O 1
ATOM 870 N N . LEU A 1 109 ? 8.815 -27.144 4.673 1.00 71.06 109 LEU A N 1
ATOM 871 C CA . LEU A 1 109 ? 9.801 -26.085 4.467 1.00 71.06 109 LEU A CA 1
ATOM 872 C C . LEU A 1 109 ? 10.114 -25.403 5.799 1.00 71.06 109 LEU A C 1
ATOM 874 O O . LEU A 1 109 ? 9.225 -24.941 6.507 1.00 71.06 109 LEU A O 1
ATOM 878 N N . LYS A 1 110 ? 11.400 -25.382 6.169 1.00 69.19 110 LYS A N 1
ATOM 879 C CA . LYS A 1 110 ? 11.853 -24.889 7.482 1.00 69.19 110 LYS A CA 1
ATOM 880 C C . LYS A 1 110 ? 12.230 -23.406 7.472 1.00 69.19 110 LYS A C 1
ATOM 882 O O . LYS A 1 110 ? 12.195 -22.785 8.531 1.00 69.19 110 LYS A O 1
ATOM 887 N N . ASN A 1 111 ? 12.572 -22.845 6.306 1.00 87.56 111 ASN A N 1
ATOM 888 C CA . ASN A 1 111 ? 13.129 -21.497 6.170 1.00 87.56 111 ASN A CA 1
ATOM 889 C C . ASN A 1 111 ? 12.432 -20.688 5.063 1.00 87.56 111 ASN A C 1
ATOM 891 O O . ASN A 1 111 ? 12.047 -21.233 4.033 1.00 87.56 111 ASN A O 1
ATOM 895 N N . PHE A 1 112 ? 12.354 -19.361 5.235 1.00 90.06 112 PHE A N 1
ATOM 896 C CA . PHE A 1 112 ? 11.795 -18.439 4.231 1.00 90.06 112 PHE A CA 1
ATOM 897 C C . PHE A 1 112 ? 12.542 -18.491 2.889 1.00 90.06 112 PHE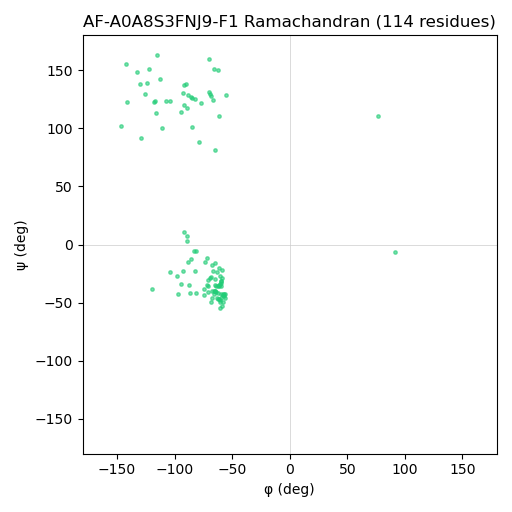 A C 1
ATOM 899 O O . PHE A 1 112 ? 11.914 -18.404 1.843 1.00 90.06 112 PHE A O 1
ATOM 906 N N . SER A 1 113 ? 13.864 -18.689 2.913 1.00 90.56 113 SER A N 1
ATOM 907 C CA . SER A 1 113 ? 14.690 -18.811 1.702 1.00 90.56 113 SER A CA 1
ATOM 908 C C . SER A 1 113 ? 14.303 -19.984 0.809 1.00 90.56 113 SER A C 1
ATOM 910 O O . SER A 1 113 ? 14.564 -19.935 -0.382 1.00 90.56 113 SER A O 1
ATOM 912 N N . ASP A 1 114 ? 13.729 -21.037 1.391 1.00 88.62 114 ASP A N 1
ATOM 913 C CA . ASP A 1 114 ? 13.349 -22.242 0.653 1.00 88.62 114 ASP A CA 1
ATOM 914 C C . ASP A 1 114 ? 11.925 -22.112 0.081 1.00 88.62 114 ASP A C 1
ATOM 916 O O . ASP A 1 114 ? 11.521 -22.900 -0.770 1.00 88.62 114 ASP A O 1
ATOM 920 N N . ALA A 1 115 ? 11.157 -21.132 0.572 1.00 87.31 115 ALA A N 1
ATOM 921 C CA . ALA A 1 115 ? 9.785 -20.850 0.163 1.00 87.31 115 ALA A CA 1
ATOM 922 C C . ALA A 1 115 ? 9.671 -19.713 -0.869 1.00 87.31 115 ALA A C 1
ATOM 924 O O . ALA A 1 115 ? 8.684 -19.682 -1.604 1.00 87.31 115 ALA A O 1
ATOM 925 N N . ALA A 1 116 ? 10.628 -18.779 -0.875 1.00 86.94 116 ALA A N 1
ATOM 926 C CA . ALA A 1 116 ? 10.688 -17.612 -1.760 1.00 86.94 116 ALA A CA 1
ATOM 927 C C . ALA A 1 116 ? 11.383 -17.931 -3.091 1.00 86.94 116 ALA A C 1
ATOM 929 O O . ALA A 1 116 ? 10.893 -17.432 -4.129 1.00 86.94 116 ALA A O 1
#

Nearest PDB structures (foldseek):
  7rjt-assembly1_A  TM=9.531E-01  e=3.015E-08  Aplysia californica
  5tj6-assembly1_A  TM=9.376E-01  e=3.423E-08  Aplysia californica
  5tji-assembly1_A  TM=9.497E-01  e=8.866E-08  Aplysia californica
  7pxe-assembly1_A  TM=9.538E-01  e=1.672E-07  Drosophila melanogaster
  7rk6-assembly1_A  TM=9.536E-01  e=1.672E-07  Aplysia californica

Mean predicted aligned error: 5.49 Å

Solvent-accessible surface area (backbone atoms only — not comparable to full-atom values): 7186 Å² total; per-residue (Å²): 112,70,69,58,58,49,33,74,76,41,45,85,61,76,45,79,44,83,34,71,50,61,77,61,53,58,66,52,74,69,37,90,58,57,47,83,91,67,36,44,77,51,34,50,46,54,52,54,51,49,35,51,56,50,23,73,79,39,80,61,45,44,60,53,55,54,26,31,75,40,95,44,80,78,76,74,91,57,88,84,60,52,70,71,54,52,56,49,41,60,59,34,42,42,68,80,82,87,81,85,81,60,71,62,62,69,73,77,41,92,49,69,82,81,74,110